Protein AF-X1TSU1-F1 (afdb_monomer)

Structure (mmCIF, N/CA/C/O backbone):
data_AF-X1TSU1-F1
#
_entry.id   AF-X1TSU1-F1
#
loop_
_atom_site.group_PDB
_atom_site.id
_atom_site.type_symbol
_atom_site.label_atom_id
_atom_site.label_alt_id
_atom_site.label_comp_id
_atom_site.label_asym_id
_atom_site.label_entity_id
_atom_site.label_seq_id
_atom_site.pdbx_PDB_ins_code
_atom_site.Cartn_x
_atom_site.Cartn_y
_atom_site.Cartn_z
_atom_site.occupancy
_atom_site.B_iso_or_equiv
_atom_site.auth_seq_id
_atom_site.auth_comp_id
_atom_site.auth_asym_id
_atom_site.auth_atom_id
_atom_site.pdbx_PDB_model_num
ATOM 1 N N . SER A 1 1 ? 14.486 -3.711 -8.374 1.00 72.75 1 SER A N 1
ATOM 2 C CA . SER A 1 1 ? 13.325 -3.968 -9.246 1.00 72.75 1 SER A CA 1
ATOM 3 C C . SER A 1 1 ? 13.521 -3.199 -10.536 1.00 72.75 1 SER A C 1
ATOM 5 O O . SER A 1 1 ? 14.389 -2.334 -10.575 1.00 72.75 1 SER A O 1
ATOM 7 N N . ASP A 1 2 ? 12.745 -3.490 -11.577 1.00 82.88 2 ASP A N 1
ATOM 8 C CA . ASP A 1 2 ? 12.808 -2.680 -12.796 1.00 82.88 2 ASP A CA 1
ATOM 9 C C . ASP A 1 2 ? 12.071 -1.348 -12.580 1.00 82.88 2 ASP A C 1
ATOM 11 O O . ASP A 1 2 ? 10.996 -1.347 -11.966 1.00 82.88 2 ASP A O 1
ATOM 15 N N . PRO A 1 3 ? 12.624 -0.214 -13.041 1.00 83.00 3 PRO A N 1
ATOM 16 C CA . PRO A 1 3 ? 11.934 1.068 -12.993 1.00 83.00 3 PRO A CA 1
ATOM 17 C C . PRO A 1 3 ? 10.695 1.051 -13.895 1.00 83.00 3 PRO A C 1
ATOM 19 O O . PRO A 1 3 ? 10.664 0.378 -14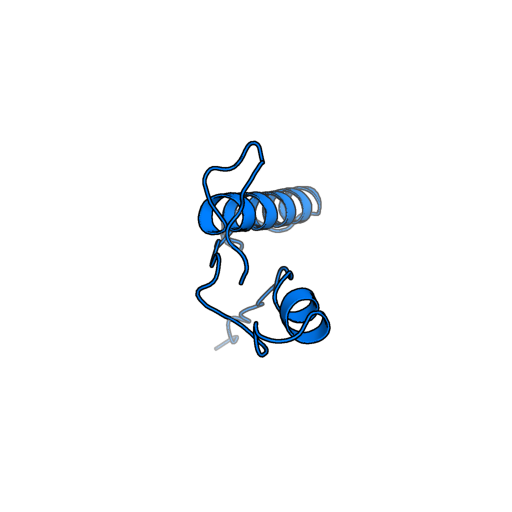.929 1.00 83.00 3 PRO A O 1
ATOM 22 N N . ILE A 1 4 ? 9.670 1.811 -13.508 1.00 83.69 4 ILE A N 1
ATOM 23 C CA . ILE A 1 4 ? 8.492 2.015 -14.353 1.00 83.69 4 ILE A CA 1
ATOM 24 C C . ILE A 1 4 ? 8.923 2.815 -15.580 1.00 83.69 4 ILE A C 1
ATOM 26 O O . ILE A 1 4 ? 9.510 3.883 -15.446 1.00 83.69 4 ILE A O 1
ATOM 30 N N . LYS A 1 5 ? 8.633 2.294 -16.776 1.00 82.31 5 LYS A N 1
ATOM 31 C CA . LYS A 1 5 ? 8.956 2.971 -18.043 1.00 82.31 5 LYS A CA 1
ATOM 32 C C . LYS A 1 5 ? 7.751 3.657 -18.687 1.00 82.31 5 LYS A C 1
ATOM 34 O O . LYS A 1 5 ? 7.916 4.684 -19.330 1.00 82.31 5 LYS A O 1
ATOM 39 N N . LYS A 1 6 ? 6.548 3.091 -18.538 1.00 81.31 6 LYS A N 1
ATOM 40 C CA . LYS A 1 6 ? 5.285 3.647 -19.053 1.00 81.31 6 LYS A CA 1
ATOM 41 C C . LYS A 1 6 ? 4.145 3.281 -18.109 1.00 81.31 6 LYS A C 1
ATOM 43 O O . LYS A 1 6 ? 3.732 2.126 -18.063 1.00 81.31 6 LYS A O 1
ATOM 48 N N . SER A 1 7 ? 3.661 4.240 -17.330 1.00 88.06 7 SER A N 1
ATOM 49 C CA . SER A 1 7 ? 2.436 4.098 -16.538 1.00 88.06 7 SER A CA 1
ATOM 50 C C . SER A 1 7 ? 1.914 5.480 -16.137 1.00 88.06 7 SER A C 1
ATOM 52 O O . SER A 1 7 ? 2.629 6.466 -16.295 1.00 88.06 7 SER A O 1
ATOM 54 N N . LYS A 1 8 ? 0.695 5.549 -15.589 1.00 93.19 8 LYS A N 1
ATOM 55 C CA . LYS A 1 8 ? 0.163 6.781 -14.978 1.00 93.19 8 LYS A CA 1
ATOM 56 C C . LYS A 1 8 ? 0.902 7.213 -13.701 1.00 93.19 8 LYS A C 1
ATOM 58 O O . LYS A 1 8 ? 0.738 8.341 -13.265 1.00 93.19 8 LYS A O 1
ATOM 63 N N . TRP A 1 9 ? 1.677 6.312 -13.104 1.00 92.56 9 TRP A N 1
ATOM 64 C CA . TRP A 1 9 ? 2.513 6.560 -11.933 1.00 92.56 9 TR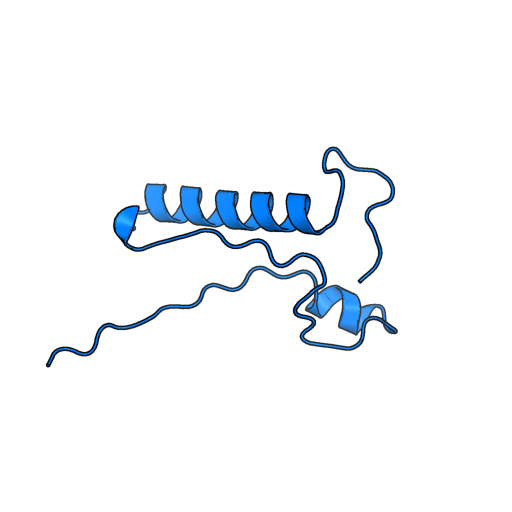P A CA 1
ATOM 65 C C . TRP A 1 9 ? 3.941 6.892 -12.353 1.00 92.56 9 TRP A C 1
ATOM 67 O O . TRP A 1 9 ? 4.502 6.214 -13.224 1.00 92.56 9 TRP A O 1
ATOM 77 N N . LYS A 1 10 ? 4.521 7.888 -11.686 1.00 91.06 10 LYS A N 1
ATOM 78 C CA . LYS A 1 10 ? 5.864 8.423 -11.909 1.00 91.06 10 LYS A CA 1
ATOM 79 C C . LYS A 1 10 ? 6.955 7.401 -11.611 1.00 91.06 10 LYS A C 1
ATOM 81 O O . LYS A 1 10 ? 7.936 7.315 -12.344 1.00 91.06 10 LYS A O 1
ATOM 86 N N . ASP A 1 11 ? 6.799 6.625 -10.543 1.00 92.12 11 ASP A N 1
ATOM 87 C CA . ASP A 1 11 ? 7.791 5.645 -10.116 1.00 92.12 11 ASP A CA 1
ATOM 88 C C . ASP A 1 11 ? 7.169 4.467 -9.343 1.00 92.12 11 ASP A C 1
ATOM 90 O O . ASP A 1 11 ? 5.962 4.384 -9.089 1.00 92.12 11 ASP A O 1
ATOM 94 N N . ASN A 1 12 ? 8.021 3.503 -8.981 1.00 91.12 12 ASN A N 1
ATOM 95 C CA . ASN A 1 12 ? 7.607 2.341 -8.196 1.00 91.12 12 ASN A CA 1
ATOM 96 C C . ASN A 1 12 ? 7.128 2.721 -6.788 1.00 91.12 12 ASN A C 1
ATOM 98 O O . ASN A 1 12 ? 6.358 1.958 -6.201 1.00 91.12 12 ASN A O 1
ATOM 102 N N . LEU A 1 13 ? 7.587 3.850 -6.236 1.00 92.38 13 LEU A N 1
ATOM 103 C CA . LEU A 1 13 ? 7.158 4.312 -4.924 1.00 92.38 13 LEU A CA 1
ATOM 104 C C . LEU A 1 13 ? 5.684 4.711 -4.996 1.00 92.38 13 LEU A C 1
ATOM 106 O O . LEU A 1 13 ? 4.876 4.126 -4.276 1.00 92.38 13 LEU A O 1
ATOM 110 N N . GLU A 1 14 ? 5.316 5.578 -5.936 1.00 93.94 14 GLU A N 1
ATOM 111 C CA . GLU A 1 14 ? 3.939 6.010 -6.166 1.00 93.94 14 GLU A CA 1
ATOM 112 C C . GLU A 1 14 ? 3.012 4.832 -6.497 1.00 93.94 14 GLU A C 1
ATOM 114 O O . GLU A 1 14 ? 1.975 4.663 -5.851 1.00 93.94 14 GLU A O 1
ATOM 119 N N . LEU A 1 15 ? 3.414 3.945 -7.418 1.00 92.94 15 LEU A N 1
ATOM 120 C CA . LEU A 1 15 ? 2.639 2.740 -7.735 1.00 92.94 15 LEU A CA 1
ATOM 121 C C . LEU A 1 15 ?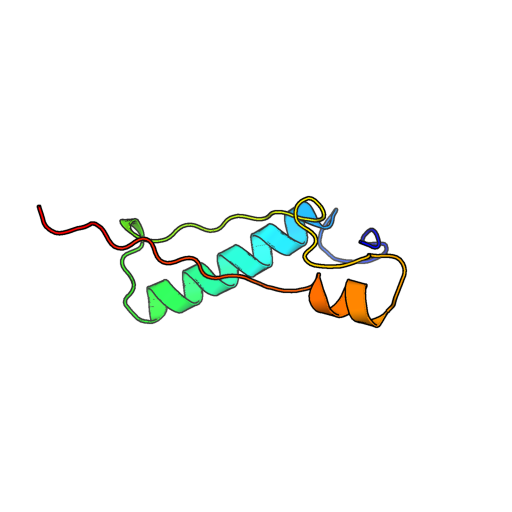 2.401 1.874 -6.486 1.00 92.94 15 LEU A C 1
ATOM 123 O O . LEU A 1 15 ? 1.293 1.376 -6.272 1.00 92.94 15 LEU A O 1
ATOM 127 N N . SER A 1 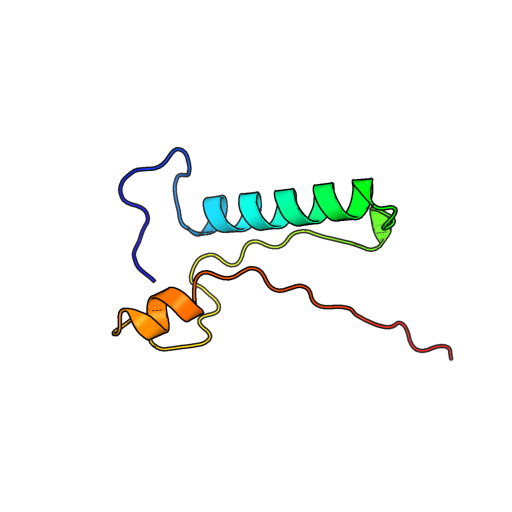16 ? 3.432 1.662 -5.663 1.00 93.94 16 SER A N 1
ATOM 128 C CA . SER A 1 16 ? 3.302 0.846 -4.453 1.00 93.94 16 SER A CA 1
ATOM 129 C C . SER A 1 16 ? 2.400 1.502 -3.403 1.00 93.94 16 SER A C 1
ATOM 131 O O . SER A 1 16 ? 1.577 0.807 -2.808 1.00 93.94 16 SER A O 1
ATOM 133 N N . SER A 1 17 ? 2.484 2.826 -3.237 1.00 95.06 17 SER A N 1
ATOM 134 C CA . SER A 1 17 ? 1.624 3.598 -2.335 1.00 95.06 17 SER A CA 1
ATOM 135 C C . SER A 1 17 ? 0.157 3.487 -2.738 1.00 95.06 17 SER A C 1
ATOM 137 O O . SER A 1 17 ? -0.701 3.243 -1.895 1.00 95.06 17 SER A O 1
ATOM 139 N N . GLN A 1 18 ? -0.135 3.579 -4.035 1.00 95.25 18 GLN A N 1
ATOM 140 C CA . GLN A 1 18 ? -1.500 3.493 -4.563 1.00 95.25 18 GLN A CA 1
ATOM 141 C C . GLN A 1 18 ? -2.099 2.091 -4.406 1.00 95.25 18 GLN A C 1
ATOM 143 O O . GLN A 1 18 ? -3.265 1.938 -4.034 1.00 95.25 18 GLN A O 1
ATOM 148 N N . ARG A 1 19 ? -1.290 1.044 -4.610 1.00 94.69 19 ARG A N 1
ATOM 149 C CA . ARG A 1 19 ? -1.696 -0.340 -4.317 1.00 94.69 19 ARG A CA 1
ATOM 150 C C . ARG A 1 19 ? -1.995 -0.536 -2.831 1.00 94.69 19 ARG A C 1
ATOM 152 O O . ARG A 1 19 ? -3.027 -1.112 -2.504 1.00 94.6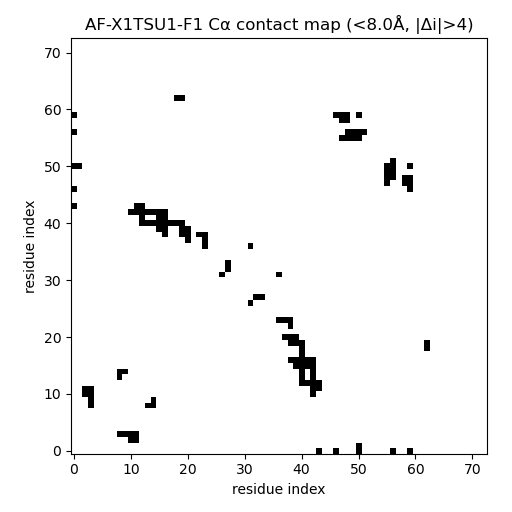9 19 ARG A O 1
ATOM 159 N N . ALA A 1 20 ? -1.126 -0.043 -1.947 1.00 95.88 20 ALA A N 1
ATOM 160 C CA . ALA A 1 20 ? -1.335 -0.130 -0.504 1.00 95.88 20 ALA A CA 1
ATOM 161 C C . ALA A 1 20 ? -2.612 0.613 -0.076 1.00 95.88 20 ALA A C 1
ATOM 163 O O . ALA A 1 20 ? -3.423 0.055 0.657 1.00 95.88 20 ALA A O 1
ATOM 164 N N . LEU A 1 21 ? -2.842 1.825 -0.594 1.00 96.19 21 LEU A N 1
ATOM 165 C CA . LEU A 1 21 ? -4.049 2.607 -0.315 1.00 96.19 21 LEU A CA 1
ATOM 166 C C . LEU A 1 21 ? -5.327 1.892 -0.771 1.00 96.19 21 LEU A C 1
ATOM 168 O O . LEU A 1 21 ? -6.322 1.903 -0.053 1.00 96.19 21 LEU A O 1
ATOM 172 N N . THR A 1 22 ? -5.293 1.237 -1.933 1.00 96.25 22 THR A N 1
ATOM 173 C CA . THR A 1 22 ? -6.429 0.449 -2.440 1.00 96.25 22 THR A CA 1
ATOM 174 C C . THR A 1 22 ? -6.798 -0.680 -1.474 1.00 96.25 22 THR A C 1
ATOM 176 O O . THR A 1 22 ? -7.973 -0.872 -1.176 1.00 96.25 22 THR A O 1
ATOM 179 N N . VAL A 1 23 ? -5.801 -1.390 -0.934 1.00 95.38 23 VAL A N 1
ATOM 180 C CA . VAL A 1 23 ? -6.027 -2.455 0.056 1.00 95.38 23 VAL A CA 1
ATOM 181 C C . VAL A 1 23 ? -6.571 -1.894 1.369 1.00 95.38 23 VAL A C 1
ATOM 183 O O . VAL A 1 23 ? -7.491 -2.474 1.936 1.00 95.38 23 VAL A O 1
ATOM 186 N N . VAL A 1 24 ? -6.052 -0.754 1.834 1.00 96.50 24 VAL A N 1
ATOM 187 C CA . VAL A 1 24 ? -6.564 -0.095 3.046 1.00 96.50 24 VAL A CA 1
ATOM 188 C C . VAL A 1 24 ? -8.031 0.292 2.892 1.00 96.50 24 VAL A C 1
ATOM 190 O O . VAL A 1 24 ? -8.825 -0.055 3.757 1.00 96.50 24 VAL A O 1
ATOM 193 N N . ARG A 1 25 ? -8.405 0.939 1.780 1.00 97.06 25 ARG A N 1
ATOM 194 C CA . ARG A 1 25 ? -9.803 1.302 1.495 1.00 97.06 25 ARG A CA 1
ATOM 195 C C . ARG A 1 25 ? -10.710 0.078 1.494 1.00 97.06 25 ARG A C 1
ATOM 197 O O . ARG A 1 25 ? -11.709 0.068 2.194 1.00 97.06 25 ARG A O 1
ATOM 204 N N . TYR A 1 26 ? -10.295 -0.982 0.801 1.00 97.44 26 TYR A N 1
ATOM 205 C CA . TYR A 1 26 ? -11.041 -2.236 0.790 1.00 97.44 26 TYR A CA 1
ATOM 206 C C . TYR A 1 26 ? -11.253 -2.813 2.199 1.00 97.44 26 TYR A C 1
ATOM 208 O O . TYR A 1 26 ? -12.326 -3.318 2.501 1.00 97.44 26 TYR A O 1
ATOM 216 N N . LEU A 1 27 ? -10.246 -2.758 3.075 1.00 96.62 27 LEU A N 1
ATOM 217 C CA . LEU A 1 27 ? -10.364 -3.271 4.444 1.00 96.62 27 LEU A CA 1
ATOM 218 C C . LEU A 1 27 ? -11.252 -2.389 5.330 1.00 96.62 27 LEU A C 1
ATOM 220 O O . LEU A 1 27 ? -12.003 -2.925 6.143 1.00 96.62 27 LEU A O 1
ATOM 224 N N . ILE A 1 28 ? -11.200 -1.067 5.150 1.00 97.56 28 ILE A N 1
ATOM 225 C CA . ILE A 1 28 ? -12.102 -0.126 5.825 1.00 97.56 28 ILE A CA 1
ATOM 226 C C . ILE A 1 28 ? -13.552 -0.404 5.417 1.00 97.56 28 ILE A C 1
ATOM 228 O O . ILE A 1 28 ? -14.402 -0.571 6.288 1.00 97.56 28 ILE A O 1
ATOM 232 N N . ASP A 1 29 ? -13.817 -0.591 4.121 1.00 97.88 29 ASP A N 1
ATOM 233 C CA . ASP A 1 29 ? -15.145 -0.957 3.604 1.00 97.88 29 ASP A CA 1
ATOM 234 C C . ASP A 1 29 ? -15.648 -2.302 4.167 1.00 97.88 29 ASP A C 1
ATOM 236 O O . ASP A 1 29 ? -16.848 -2.570 4.206 1.00 97.88 29 ASP A O 1
ATOM 240 N N . ARG A 1 30 ? -14.733 -3.167 4.626 1.00 98.00 30 ARG A N 1
ATOM 241 C CA . ARG A 1 30 ? -15.032 -4.443 5.297 1.00 98.00 30 ARG A CA 1
ATOM 242 C C . ARG A 1 30 ? -15.125 -4.334 6.824 1.00 98.00 30 ARG A C 1
ATOM 244 O O . ARG A 1 30 ? -15.287 -5.360 7.481 1.00 98.00 30 ARG A O 1
ATOM 251 N N . GLY A 1 31 ? -15.044 -3.128 7.386 1.00 97.12 31 GLY A N 1
ATOM 252 C CA . GLY A 1 31 ? -15.254 -2.855 8.810 1.00 97.12 31 GLY A CA 1
ATOM 253 C C . GLY A 1 31 ? -13.984 -2.721 9.655 1.00 97.12 31 GLY A C 1
ATOM 254 O O . GLY A 1 31 ? -14.079 -2.668 10.880 1.00 97.12 31 GLY A O 1
ATOM 255 N N . VAL A 1 32 ? -12.792 -2.663 9.051 1.00 96.31 32 VAL A N 1
ATOM 256 C CA . VAL A 1 32 ? -11.572 -2.318 9.799 1.00 96.31 32 VAL A CA 1
ATOM 257 C C . VAL A 1 32 ? -11.587 -0.824 10.126 1.00 96.31 32 VAL A C 1
ATOM 259 O O . VAL A 1 32 ? -11.662 0.005 9.228 1.00 96.31 32 VAL A O 1
ATOM 262 N N . ASP A 1 33 ? -11.465 -0.477 11.408 1.00 96.31 33 ASP A N 1
ATOM 263 C CA . ASP A 1 33 ? -11.361 0.918 11.857 1.00 96.31 33 ASP A CA 1
ATOM 264 C C . ASP A 1 33 ? -10.174 1.626 11.178 1.00 96.31 33 ASP A C 1
ATOM 266 O O . ASP A 1 33 ? -9.026 1.173 11.272 1.00 96.31 33 ASP A O 1
ATOM 270 N N . GLU A 1 34 ? -10.448 2.757 10.523 1.00 95.62 34 GLU A N 1
ATOM 271 C CA . GLU A 1 34 ? -9.461 3.597 9.838 1.00 95.62 34 GLU A CA 1
ATOM 272 C C . GLU A 1 34 ? -8.294 4.007 10.749 1.00 95.62 34 GLU A C 1
ATOM 274 O O . GLU A 1 34 ? -7.156 4.109 10.295 1.00 95.62 34 GLU A O 1
ATOM 279 N N . LYS A 1 35 ? -8.533 4.155 12.059 1.00 95.50 35 LYS A N 1
ATOM 280 C CA . LYS A 1 35 ? -7.506 4.524 13.045 1.00 95.50 35 LYS A CA 1
ATOM 281 C C . LYS A 1 35 ? -6.536 3.382 13.340 1.00 95.50 35 LYS A C 1
ATOM 283 O O . LYS A 1 35 ? -5.485 3.599 13.945 1.00 95.50 35 LYS A O 1
ATOM 288 N N . ARG A 1 36 ? -6.880 2.152 12.948 1.00 94.31 36 ARG A N 1
ATOM 289 C CA . ARG A 1 36 ? -6.102 0.931 13.210 1.00 94.31 36 ARG A CA 1
ATOM 290 C C . ARG A 1 36 ? -5.311 0.446 12.001 1.00 94.31 36 ARG A C 1
ATOM 292 O O . ARG A 1 36 ? -4.580 -0.538 12.122 1.00 94.31 36 ARG A O 1
ATOM 299 N N . ILE A 1 37 ? -5.430 1.110 10.855 1.00 95.69 37 ILE A N 1
ATOM 300 C CA . ILE A 1 37 ? -4.798 0.692 9.607 1.00 95.69 37 ILE A CA 1
ATOM 301 C C . ILE A 1 37 ? -4.105 1.871 8.919 1.00 95.69 37 ILE A C 1
ATOM 303 O O . ILE A 1 37 ? -4.532 3.014 9.010 1.00 95.69 37 ILE A O 1
ATOM 307 N N . ARG A 1 38 ? -2.996 1.603 8.224 1.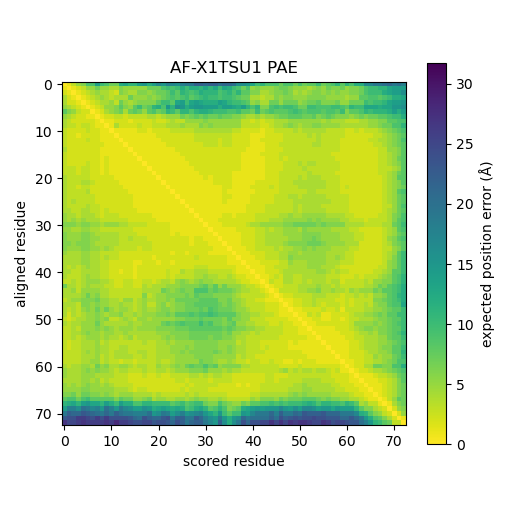00 94.50 38 ARG A N 1
ATOM 308 C CA . ARG A 1 38 ? -2.277 2.610 7.433 1.00 94.50 38 ARG A CA 1
ATOM 309 C C . ARG A 1 38 ? -1.676 1.999 6.176 1.00 94.50 38 ARG A C 1
ATOM 311 O O . ARG A 1 38 ? -1.241 0.849 6.191 1.00 94.50 38 ARG A O 1
ATOM 3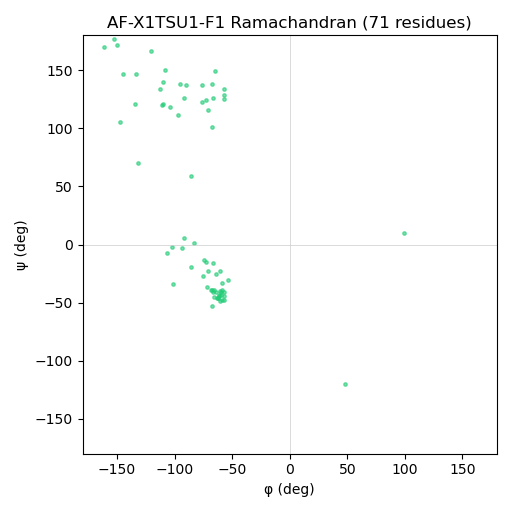18 N N . ALA A 1 39 ? -1.613 2.786 5.107 1.00 95.88 39 ALA A N 1
ATOM 319 C CA . ALA A 1 39 ? -0.953 2.402 3.866 1.00 95.88 39 ALA A CA 1
ATOM 320 C C . ALA A 1 39 ? 0.519 2.829 3.893 1.00 95.88 39 ALA A C 1
ATOM 322 O O . ALA A 1 39 ? 0.837 3.945 4.298 1.00 95.88 39 ALA A O 1
ATOM 323 N N . VAL A 1 40 ? 1.415 1.957 3.428 1.00 94.19 40 VAL A N 1
ATOM 324 C CA . VAL A 1 40 ? 2.840 2.272 3.257 1.00 94.19 40 VAL A CA 1
ATOM 325 C C . VAL A 1 40 ? 3.296 1.768 1.892 1.00 94.19 40 VAL A C 1
ATOM 327 O O . VAL A 1 40 ? 3.212 0.574 1.605 1.00 94.19 40 VAL A O 1
ATOM 330 N N . GLY A 1 41 ? 3.786 2.677 1.050 1.00 93.06 41 GLY A N 1
ATOM 331 C CA . GLY A 1 41 ? 4.474 2.338 -0.192 1.00 93.06 41 GLY A CA 1
ATOM 332 C C . GLY A 1 41 ? 5.977 2.222 0.038 1.00 93.06 41 GLY A C 1
ATOM 333 O O . GLY A 1 41 ? 6.598 3.145 0.554 1.00 93.06 41 GLY A O 1
ATOM 334 N N . CYS A 1 42 ? 6.570 1.091 -0.344 1.00 91.69 42 CYS A N 1
ATOM 335 C CA . CYS A 1 42 ? 8.009 0.838 -0.183 1.00 91.69 42 CYS A CA 1
ATOM 33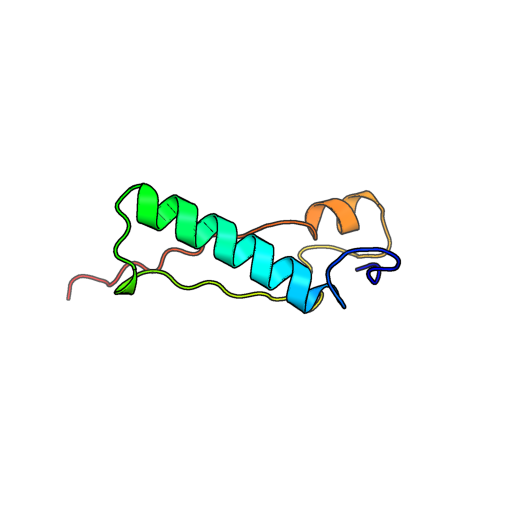6 C C . CYS A 1 42 ? 8.792 0.905 -1.502 1.00 91.69 42 CYS A C 1
ATOM 338 O O . CYS A 1 42 ? 10.016 0.781 -1.493 1.00 91.69 42 CYS A O 1
ATOM 340 N N . GLY A 1 43 ? 8.113 1.031 -2.646 1.00 89.69 43 GLY A N 1
ATOM 341 C CA . GLY A 1 43 ? 8.731 0.955 -3.966 1.00 89.69 43 GLY A CA 1
ATOM 342 C C . GLY A 1 43 ? 9.667 -0.248 -4.104 1.00 89.69 43 GLY A C 1
ATOM 343 O O . GLY A 1 43 ? 9.256 -1.399 -3.960 1.00 89.69 43 GLY A O 1
ATOM 344 N N . ALA A 1 44 ? 10.943 0.028 -4.377 1.00 86.94 44 ALA A N 1
ATOM 345 C CA . ALA A 1 44 ? 11.992 -0.979 -4.536 1.00 86.94 44 ALA A CA 1
ATOM 346 C C . ALA A 1 44 ? 12.787 -1.280 -3.250 1.00 86.94 44 ALA A C 1
ATOM 348 O O . ALA A 1 44 ? 13.659 -2.145 -3.277 1.00 86.94 44 ALA A O 1
ATOM 349 N N . ALA A 1 45 ? 12.518 -0.579 -2.144 1.00 87.56 45 ALA A N 1
ATOM 350 C CA . ALA A 1 45 ? 13.408 -0.526 -0.983 1.00 87.56 45 ALA A CA 1
ATOM 351 C C . ALA A 1 45 ? 13.413 -1.800 -0.116 1.00 87.56 45 ALA A C 1
ATOM 353 O O . ALA A 1 45 ? 14.277 -1.950 0.742 1.00 87.56 45 ALA A O 1
ATOM 354 N N . ARG A 1 46 ? 12.452 -2.717 -0.307 1.00 86.06 46 ARG A N 1
ATOM 355 C CA . ARG A 1 46 ? 12.318 -3.956 0.489 1.00 86.06 46 ARG A CA 1
ATOM 356 C C . ARG A 1 46 ? 12.123 -5.209 -0.385 1.00 86.06 46 ARG A C 1
ATOM 358 O O . ARG A 1 46 ? 11.017 -5.774 -0.419 1.00 86.06 46 ARG A O 1
ATOM 365 N N . PRO A 1 47 ? 13.160 -5.648 -1.123 1.00 88.94 47 PRO A N 1
ATOM 366 C CA . PRO A 1 47 ? 13.104 -6.896 -1.878 1.00 88.94 47 PRO A CA 1
ATOM 367 C C . PRO A 1 47 ? 13.052 -8.102 -0.926 1.00 88.94 47 PRO A C 1
ATOM 369 O O . PRO A 1 47 ? 13.760 -8.135 0.073 1.00 88.94 47 PRO A O 1
ATOM 372 N N . ARG A 1 48 ? 12.217 -9.098 -1.238 1.00 86.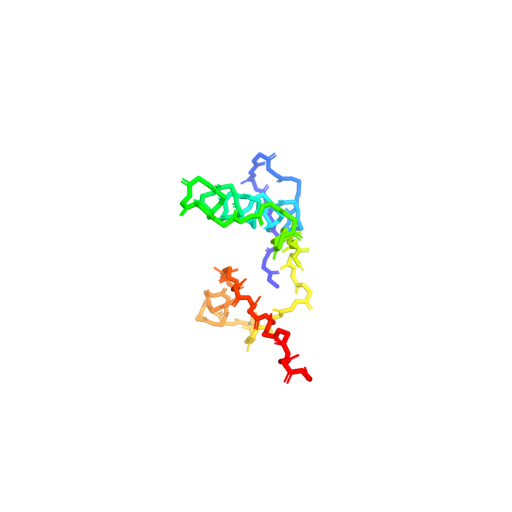94 48 ARG A N 1
ATOM 373 C CA . ARG A 1 48 ? 12.275 -10.431 -0.605 1.00 86.94 48 ARG A CA 1
ATOM 374 C C . ARG A 1 48 ? 13.266 -11.343 -1.315 1.00 86.94 48 ARG A C 1
ATOM 376 O O . ARG A 1 48 ? 13.660 -12.349 -0.745 1.00 86.94 48 ARG A O 1
ATOM 383 N N . ASP A 1 49 ? 13.616 -11.017 -2.557 1.00 89.69 49 ASP A N 1
ATOM 384 C CA . ASP A 1 49 ? 14.463 -11.853 -3.394 1.00 89.69 49 ASP A CA 1
ATOM 385 C C . ASP A 1 49 ? 15.294 -11.039 -4.394 1.00 89.69 49 ASP A C 1
ATOM 387 O O . ASP A 1 49 ? 15.086 -9.833 -4.581 1.00 89.69 49 ASP A O 1
ATOM 391 N N . SER A 1 50 ? 16.218 -11.710 -5.075 1.00 89.38 50 SER A N 1
ATOM 392 C CA . SER A 1 50 ? 17.058 -11.131 -6.112 1.00 89.38 50 SER A CA 1
ATOM 393 C C . SER A 1 50 ? 16.227 -10.511 -7.234 1.00 89.38 50 SER A C 1
ATOM 395 O O . SER A 1 50 ? 15.297 -11.105 -7.778 1.00 89.38 50 SER A O 1
ATOM 397 N N . ASN A 1 51 ? 16.605 -9.300 -7.641 1.00 88.19 51 ASN A N 1
ATOM 398 C CA . ASN A 1 51 ? 16.046 -8.664 -8.832 1.00 88.19 51 ASN A CA 1
ATOM 399 C C . ASN A 1 51 ? 16.742 -9.116 -10.125 1.00 88.19 51 ASN A C 1
ATOM 401 O O . ASN A 1 51 ? 16.377 -8.622 -11.186 1.00 88.19 51 ASN A O 1
ATOM 405 N N . ALA A 1 52 ? 17.723 -10.022 -10.063 1.00 90.81 52 ALA A N 1
ATOM 406 C CA . ALA A 1 52 ? 18.418 -10.513 -11.251 1.00 90.81 52 ALA A CA 1
ATOM 407 C C . ALA A 1 52 ? 17.574 -11.515 -12.057 1.00 90.81 52 ALA A C 1
ATOM 409 O O . ALA A 1 52 ? 17.720 -11.604 -13.271 1.00 90.81 52 ALA A O 1
ATOM 410 N N . THR A 1 53 ? 16.655 -12.242 -11.410 1.00 91.56 53 THR A N 1
ATOM 411 C CA . THR A 1 53 ? 15.841 -13.279 -12.063 1.00 91.56 53 THR A CA 1
ATOM 412 C C . THR A 1 53 ? 14.388 -12.841 -12.229 1.00 91.56 53 THR A C 1
ATOM 414 O O . THR A 1 53 ? 13.840 -12.096 -11.413 1.00 91.56 53 THR A O 1
ATOM 417 N N . ALA A 1 54 ? 13.717 -13.337 -13.272 1.00 88.94 54 ALA A N 1
ATOM 418 C CA . ALA A 1 54 ? 12.291 -13.074 -13.484 1.00 88.94 54 ALA A CA 1
ATOM 419 C C . ALA A 1 54 ? 11.431 -13.556 -12.298 1.00 88.94 54 ALA A C 1
ATOM 421 O O . ALA A 1 54 ? 10.514 -12.856 -11.864 1.00 88.94 54 ALA A O 1
ATOM 422 N N . SER A 1 55 ? 11.778 -14.715 -11.731 1.00 90.38 55 SER A N 1
ATOM 423 C CA . SER A 1 55 ? 11.100 -15.303 -10.573 1.00 90.38 55 SER A CA 1
ATOM 424 C C . SER A 1 55 ? 11.272 -14.450 -9.307 1.00 90.38 55 SER A C 1
ATOM 426 O O . SER A 1 55 ? 10.285 -14.135 -8.639 1.00 90.38 55 SER A O 1
ATOM 428 N N . GLY A 1 56 ? 12.487 -13.971 -9.017 1.00 90.62 56 GLY A N 1
ATOM 429 C CA . GLY A 1 56 ? 12.735 -13.086 -7.876 1.00 90.62 56 GLY A CA 1
ATOM 430 C C . GLY A 1 56 ? 12.053 -11.719 -8.025 1.00 90.62 56 GLY A C 1
ATOM 431 O O . GLY A 1 56 ? 11.413 -11.232 -7.090 1.00 90.62 56 GLY A O 1
ATOM 432 N N . LYS A 1 57 ? 12.040 -11.140 -9.237 1.00 88.25 57 LYS A N 1
ATOM 433 C CA . LYS A 1 57 ? 11.247 -9.931 -9.539 1.00 88.25 57 LYS A CA 1
ATOM 434 C C . LYS A 1 57 ? 9.749 -10.145 -9.307 1.00 88.25 57 LYS A C 1
ATOM 436 O O . LYS A 1 57 ? 9.086 -9.249 -8.786 1.00 88.25 57 LYS A O 1
ATOM 441 N N . ALA A 1 58 ? 9.205 -11.302 -9.689 1.00 87.56 58 ALA A N 1
ATOM 442 C CA . ALA A 1 58 ? 7.802 -11.630 -9.449 1.00 87.56 58 ALA A CA 1
ATOM 443 C C . ALA A 1 58 ? 7.492 -11.698 -7.946 1.00 87.56 58 ALA A C 1
ATOM 445 O O . ALA A 1 58 ? 6.552 -11.039 -7.502 1.00 87.56 58 ALA A O 1
ATOM 446 N N . ARG A 1 59 ? 8.343 -12.365 -7.151 1.00 88.12 59 ARG A N 1
ATOM 447 C CA . ARG A 1 59 ? 8.233 -12.388 -5.679 1.00 88.12 59 ARG A CA 1
ATOM 448 C C . ARG A 1 59 ? 8.311 -10.993 -5.056 1.00 88.12 59 ARG A C 1
ATOM 450 O O . ARG A 1 59 ? 7.634 -10.706 -4.073 1.00 88.12 59 ARG A O 1
ATOM 457 N N . ASN A 1 60 ? 9.087 -10.083 -5.643 1.00 89.69 60 ASN A N 1
ATOM 458 C CA . ASN A 1 60 ? 9.190 -8.709 -5.155 1.00 89.69 60 ASN A CA 1
ATOM 459 C C . ASN A 1 60 ? 7.924 -7.861 -5.407 1.00 89.69 60 ASN A C 1
ATOM 461 O O . ASN A 1 60 ? 7.695 -6.902 -4.673 1.00 89.69 60 ASN A O 1
ATOM 465 N N . ARG A 1 61 ? 7.067 -8.208 -6.380 1.00 88.06 61 ARG A N 1
ATOM 466 C CA . ARG A 1 61 ? 5.861 -7.439 -6.759 1.00 88.06 61 ARG A CA 1
ATOM 467 C C . ARG A 1 61 ? 4.621 -7.781 -5.915 1.00 88.06 61 ARG A C 1
ATOM 469 O O . ARG A 1 61 ? 3.566 -8.108 -6.452 1.00 88.06 61 ARG A O 1
ATOM 476 N N . ARG A 1 62 ? 4.695 -7.609 -4.598 1.00 87.88 62 ARG A N 1
ATOM 477 C CA . ARG A 1 62 ? 3.637 -8.003 -3.643 1.00 87.88 62 ARG A CA 1
ATOM 478 C C . ARG A 1 62 ? 3.081 -6.832 -2.822 1.00 87.88 62 ARG A C 1
ATOM 480 O O . ARG A 1 62 ? 3.683 -5.763 -2.787 1.00 87.88 62 ARG A O 1
ATOM 487 N N . VAL A 1 63 ? 1.955 -7.063 -2.148 1.00 89.81 63 VAL A N 1
ATOM 488 C CA . VAL A 1 63 ? 1.472 -6.247 -1.020 1.00 89.81 63 VAL A CA 1
ATOM 489 C C . VAL A 1 63 ? 1.547 -7.128 0.227 1.00 89.81 63 VAL A C 1
ATOM 491 O O . VAL A 1 63 ? 1.158 -8.290 0.163 1.00 89.81 63 VAL A O 1
ATOM 494 N N . GLU A 1 64 ? 2.076 -6.603 1.332 1.00 91.56 64 GLU A N 1
ATOM 495 C CA . GLU A 1 64 ? 2.119 -7.300 2.625 1.00 91.56 64 GLU A CA 1
ATOM 496 C C . GLU A 1 64 ? 1.158 -6.624 3.608 1.00 91.56 64 GLU A C 1
ATOM 498 O O . GLU A 1 64 ? 1.094 -5.395 3.656 1.00 91.56 64 GLU A O 1
ATOM 503 N N . ILE A 1 65 ? 0.442 -7.420 4.404 1.00 91.81 65 ILE A N 1
ATOM 504 C CA . ILE A 1 65 ? -0.385 -6.944 5.518 1.00 91.81 65 ILE A CA 1
ATOM 505 C C . ILE A 1 65 ? 0.294 -7.406 6.806 1.00 91.81 65 ILE A C 1
ATOM 507 O O . ILE A 1 65 ? 0.483 -8.603 7.011 1.00 91.81 65 ILE A O 1
ATOM 511 N N . VAL A 1 66 ? 0.679 -6.456 7.657 1.00 92.00 66 VAL A N 1
ATOM 512 C CA . VAL A 1 66 ? 1.320 -6.729 8.949 1.00 92.00 66 VAL A CA 1
ATOM 513 C C . VAL A 1 66 ? 0.342 -6.361 10.054 1.00 92.00 66 VAL A C 1
ATOM 515 O O . VAL A 1 66 ? -0.092 -5.213 10.140 1.00 92.00 66 VAL A O 1
ATOM 518 N N . VAL A 1 67 ? -0.006 -7.335 10.893 1.00 90.75 67 VAL A N 1
ATOM 519 C CA . VAL A 1 67 ? -0.948 -7.157 12.000 1.00 90.75 67 VAL A CA 1
ATOM 520 C C . VAL A 1 67 ? -0.163 -7.079 13.303 1.00 90.75 67 VAL A C 1
ATOM 522 O O . VAL A 1 67 ? 0.522 -8.026 13.677 1.00 90.75 67 VAL A O 1
ATOM 525 N N . TYR A 1 68 ? -0.273 -5.950 13.998 1.00 88.56 68 TYR A N 1
ATOM 526 C CA . TYR A 1 68 ? 0.290 -5.778 15.333 1.00 88.56 68 TYR A CA 1
ATOM 527 C C . TYR A 1 68 ? -0.808 -6.036 16.361 1.00 88.56 68 TYR A C 1
ATOM 529 O O . TYR A 1 68 ? -1.761 -5.262 16.471 1.00 88.56 68 TYR A O 1
ATOM 537 N N . MET A 1 69 ? -0.690 -7.130 17.108 1.00 84.31 69 MET A N 1
ATOM 538 C CA . MET A 1 69 ? -1.545 -7.358 18.268 1.00 84.31 69 MET A CA 1
ATOM 539 C C . MET A 1 69 ? -1.037 -6.476 19.409 1.00 84.31 69 MET A C 1
ATOM 541 O O . MET A 1 69 ? 0.129 -6.564 19.791 1.00 84.31 69 MET A O 1
ATOM 545 N N . ARG A 1 70 ? -1.893 -5.602 19.949 1.00 78.62 70 ARG A N 1
ATOM 546 C CA . ARG A 1 70 ? -1.618 -4.999 21.257 1.00 78.62 70 ARG A CA 1
ATOM 547 C C . ARG A 1 70 ? -1.796 -6.110 22.284 1.00 78.62 70 ARG A C 1
ATOM 549 O O . ARG A 1 70 ? -2.897 -6.640 22.395 1.00 78.62 70 ARG A O 1
ATOM 556 N N . GLY A 1 71 ? -0.718 -6.485 22.971 1.00 72.81 71 GLY A N 1
ATOM 557 C CA . GLY A 1 71 ? -0.818 -7.375 24.121 1.00 72.81 71 GLY A CA 1
ATOM 558 C C . GLY A 1 71 ? -1.754 -6.748 25.148 1.00 72.81 71 GLY A C 1
ATOM 559 O O . GLY A 1 71 ? -1.614 -5.566 25.466 1.00 72.81 71 GLY A O 1
ATOM 560 N N . THR A 1 72 ? -2.737 -7.512 25.608 1.00 62.25 72 THR A N 1
ATOM 561 C CA . THR A 1 72 ? -3.491 -7.190 26.819 1.00 62.25 72 THR A CA 1
ATOM 562 C C . THR A 1 72 ? -2.520 -7.337 27.985 1.00 62.25 72 THR A C 1
ATOM 564 O O . THR A 1 72 ? -2.163 -8.461 28.339 1.00 62.25 72 THR A O 1
ATOM 567 N N . GLY A 1 73 ? -2.005 -6.211 28.475 1.00 54.84 73 GLY A N 1
ATOM 568 C CA . GLY A 1 73 ? -1.437 -6.133 29.819 1.00 54.84 73 GLY A CA 1
ATOM 569 C C . GLY A 1 73 ? -2.549 -6.089 30.851 1.00 54.84 73 GLY A C 1
ATOM 570 O O . GLY A 1 73 ? -3.648 -5.605 30.485 1.00 54.84 73 GLY A O 1
#

Sequence (73 aa):
SDPIKKSKWKDNLELSSQRALTVVRYLIDRGVDEKRIRAVGCGAARPRDSNATASGKARNRRVEIVVYMRGTG

Secondary structure (DSSP, 8-state):
-PPPSSSSSSSHHHHHHHHHHHHHHHHHHTT--GGG------TTS--SS-SSSHHHHHHHS------------

Foldseek 3Di:
DDWDDDDPDPTQQRVQQVVQVVVLVVVVVVPDPNVQDDGGRDRQPDQPADPPDPVSVVSRPDDDDDDDDDDDD

Nearest PDB structures (foldseek):
  2lbt-assembly1_A  TM=8.277E-01  e=9.072E-03  Mycobacterium tuberculosis
  3khn-assembly1_B  TM=9.592E-01  e=2.736E-02  Nitratidesulfovibrio vulgaris str. Hildenborough
  3imp-assembly5_I  TM=9.058E-01  e=1.762E-01  Helicobacter pylori 26695
  3s0h-assembly1_A  TM=8.756E-01  e=1.087E-01  Helicobacter pylori
  7muq-assembly1_GL  TM=8.590E-01  e=4.960E-01  Legionella pneumophila

pLDDT: mean 90.0, std 7.5, range [54.84, 98.0]

Organism: NCBI:txid412755

InterPro domains:
  IPR006665 OmpA-like domain [PF00691] (9-61)
  IPR006665 OmpA-like domain [PS51123] (1-71)
  IPR006665 OmpA-like domain [cd07185] (10-67)
  IPR036737 OmpA-like domain superfamily [G3DSA:3.30.1330.60] (1-70)
  IPR036737 OmpA-like domain superfamily [SSF103088] (9-67)
  IPR050330 Bacterial Outer Membrane Structural/Functional [PTHR30329] (3-69)

Mean predicted aligned error: 4.71 Å

Solvent-accessible surface area (backbone atoms only — not comparable to full-atom values): 4716 Å² total; per-residue (Å²): 101,85,78,64,87,82,65,100,46,87,36,47,42,55,46,34,30,53,55,30,41,53,53,48,51,55,42,38,79,71,70,46,57,69,93,79,58,82,63,70,46,59,43,67,80,72,62,82,44,54,62,88,41,74,68,27,41,55,66,45,73,70,88,86,87,86,85,81,80,81,76,86,124

Radius of gyration: 14.76 Å; Cα contacts (8 Å, |Δi|>4): 67; chains: 1; bounding box: 34×24×49 Å